Protein AF-A0A958E7A1-F1 (afdb_monomer)

Foldseek 3Di:
DDDDDDDDDPDPVVVVVVVVCCVPPPPDDDPPDDPVVVVVLVVQCVVCVPDPVSVDDDDDDDDPVPDDDWDKDKAFQDQQPDDPVRLVVLLVVFWDKDWDPDFDDDDDFQWDWDDDPNTIMIIHTDPPLFDPPPQRSHNVNSCCPSRCCVGVVNNDQVPDPRMDIDICVVPRVVVD

Structure (mmCIF, N/CA/C/O backbone):
data_AF-A0A958E7A1-F1
#
_entry.id   AF-A0A958E7A1-F1
#
loop_
_atom_site.group_PDB
_atom_site.id
_atom_site.type_symbol
_atom_site.label_atom_id
_atom_site.label_alt_id
_atom_site.label_comp_id
_atom_site.label_asym_id
_atom_site.label_entity_id
_atom_site.label_seq_id
_atom_site.pdbx_PDB_ins_code
_atom_site.Cartn_x
_atom_site.Cartn_y
_atom_site.Cartn_z
_atom_site.occupancy
_atom_site.B_iso_or_equiv
_atom_site.auth_seq_id
_atom_site.auth_comp_id
_atom_site.auth_asym_id
_atom_site.auth_atom_id
_atom_site.pdbx_PDB_model_num
ATOM 1 N N . GLY A 1 1 ? -14.168 -12.258 -20.954 1.00 73.12 1 GLY A N 1
ATOM 2 C CA . GLY A 1 1 ? -12.754 -12.507 -20.609 1.00 73.12 1 GLY A CA 1
ATOM 3 C C . GLY A 1 1 ? -11.918 -11.322 -21.044 1.00 73.12 1 GLY A C 1
ATOM 4 O O . GLY A 1 1 ? -12.446 -10.470 -21.748 1.00 73.12 1 GLY A O 1
ATOM 5 N N . VAL A 1 2 ? -10.653 -11.257 -20.631 1.00 82.06 2 VAL A N 1
ATOM 6 C CA . VAL A 1 2 ? -9.695 -10.253 -21.125 1.00 82.06 2 VAL A CA 1
ATOM 7 C C . VAL A 1 2 ? -9.048 -10.794 -22.401 1.00 82.06 2 VAL A C 1
ATOM 9 O O . VAL A 1 2 ? -8.629 -11.950 -22.422 1.00 82.06 2 VAL A O 1
ATOM 12 N N . GLN A 1 3 ? -8.997 -9.990 -23.465 1.00 89.56 3 GLN A N 1
ATOM 13 C CA . GLN A 1 3 ? -8.289 -10.333 -24.700 1.00 89.56 3 GLN A CA 1
ATOM 14 C C . GLN A 1 3 ? -6.946 -9.607 -24.722 1.00 89.56 3 GLN A C 1
ATOM 16 O O . GLN A 1 3 ? -6.899 -8.382 -24.647 1.00 89.56 3 GLN A O 1
ATOM 21 N N . HIS A 1 4 ? -5.866 -10.369 -24.866 1.00 86.00 4 HIS A N 1
ATOM 22 C CA . HIS A 1 4 ? -4.529 -9.829 -25.074 1.00 86.00 4 HIS A CA 1
ATOM 23 C C . HIS A 1 4 ? -4.175 -9.949 -26.553 1.00 86.00 4 HIS A C 1
ATOM 25 O O . HIS A 1 4 ? -4.334 -11.016 -27.142 1.00 86.00 4 HIS A O 1
ATOM 31 N N . THR A 1 5 ? -3.707 -8.855 -27.146 1.00 91.25 5 THR A N 1
ATOM 32 C CA . THR A 1 5 ? -3.223 -8.826 -28.529 1.00 91.25 5 THR A CA 1
ATOM 33 C C . THR A 1 5 ? -1.797 -8.297 -28.512 1.00 91.25 5 THR A C 1
ATOM 35 O O . THR A 1 5 ? -1.501 -7.355 -27.781 1.00 91.25 5 THR A O 1
ATOM 38 N N . ILE A 1 6 ? -0.913 -8.942 -29.269 1.00 90.69 6 ILE A N 1
ATOM 39 C CA . ILE A 1 6 ? 0.504 -8.592 -29.358 1.00 90.69 6 ILE A CA 1
ATOM 40 C C . ILE A 1 6 ? 0.801 -8.300 -30.822 1.00 90.69 6 ILE A C 1
ATOM 42 O O . ILE A 1 6 ? 0.419 -9.077 -31.698 1.00 90.69 6 ILE A O 1
ATOM 46 N N . TRP A 1 7 ? 1.489 -7.193 -31.074 1.00 91.88 7 TRP A N 1
ATOM 47 C CA . TRP A 1 7 ? 1.974 -6.820 -32.395 1.00 91.88 7 TRP A CA 1
ATOM 48 C C . TRP A 1 7 ? 3.493 -6.835 -32.365 1.00 91.88 7 TRP A C 1
ATOM 50 O O . TRP A 1 7 ? 4.105 -6.234 -31.482 1.00 91.88 7 TRP A O 1
ATOM 60 N N . VAL A 1 8 ? 4.092 -7.550 -33.312 1.00 94.88 8 VAL A N 1
ATOM 61 C CA . VAL A 1 8 ? 5.540 -7.529 -33.503 1.00 94.88 8 VAL A CA 1
ATOM 62 C C . VAL A 1 8 ? 5.907 -6.208 -34.174 1.00 94.88 8 VAL A C 1
ATOM 64 O O . VAL A 1 8 ? 5.241 -5.788 -35.119 1.00 94.88 8 VAL A O 1
ATOM 67 N N . VAL A 1 9 ? 6.948 -5.556 -33.662 1.00 94.62 9 VAL A N 1
ATOM 68 C CA . VAL A 1 9 ? 7.566 -4.381 -34.279 1.00 94.62 9 VAL A CA 1
ATOM 69 C C . VAL A 1 9 ? 8.964 -4.802 -34.716 1.00 94.62 9 VAL A C 1
ATOM 71 O O . VAL A 1 9 ? 9.854 -4.926 -33.881 1.00 94.62 9 VAL A O 1
ATOM 74 N N . ASP A 1 10 ? 9.129 -5.075 -36.007 1.00 96.62 10 ASP A N 1
ATOM 75 C CA . ASP A 1 10 ? 10.354 -5.592 -36.638 1.00 96.62 10 ASP A CA 1
ATOM 76 C C . ASP A 1 10 ? 10.890 -4.672 -37.752 1.00 96.62 10 ASP A C 1
ATOM 78 O O . ASP A 1 10 ? 11.770 -5.054 -38.518 1.00 96.62 10 ASP A O 1
ATOM 82 N N . VAL A 1 11 ? 10.370 -3.444 -37.837 1.00 98.06 11 VAL A N 1
ATOM 83 C CA . VAL A 1 11 ? 10.835 -2.410 -38.770 1.00 98.06 11 VAL A CA 1
ATOM 84 C C . VAL A 1 11 ? 11.844 -1.505 -38.064 1.00 98.06 11 VAL A C 1
ATOM 86 O O . VAL A 1 11 ? 11.458 -0.746 -37.171 1.00 98.06 11 VAL A O 1
ATOM 89 N N . ASP A 1 12 ? 13.105 -1.535 -38.504 1.00 97.88 12 ASP A N 1
ATOM 90 C CA . ASP A 1 12 ? 14.229 -0.804 -37.889 1.00 97.88 12 ASP A CA 1
ATOM 91 C C . ASP A 1 12 ? 13.932 0.688 -37.662 1.00 97.88 12 ASP A C 1
ATOM 93 O O . ASP A 1 12 ? 14.067 1.180 -36.544 1.00 97.88 12 ASP A O 1
ATOM 97 N N . GLU A 1 13 ? 13.405 1.395 -38.670 1.00 98.00 13 GLU A N 1
ATOM 98 C CA . GLU A 1 13 ? 13.038 2.820 -38.555 1.00 98.00 13 GLU A CA 1
ATOM 99 C C . GLU A 1 13 ? 12.022 3.073 -37.423 1.00 98.00 13 GLU A C 1
ATOM 101 O O . GLU A 1 13 ? 12.079 4.079 -36.709 1.00 98.00 13 GLU A O 1
ATOM 106 N N . THR A 1 14 ? 11.083 2.143 -37.223 1.00 97.62 14 THR A N 1
ATOM 107 C CA . THR A 1 14 ? 10.086 2.249 -36.150 1.00 97.62 14 THR A CA 1
ATOM 108 C C . THR A 1 14 ? 10.726 2.005 -34.785 1.00 97.62 14 THR A C 1
ATOM 110 O O . THR A 1 14 ? 10.430 2.733 -33.834 1.00 97.62 14 THR A O 1
ATOM 113 N N . ILE A 1 15 ? 11.622 1.020 -34.685 1.00 96.94 15 ILE A N 1
ATOM 114 C CA . ILE A 1 15 ? 12.353 0.691 -33.454 1.00 96.94 15 ILE A CA 1
ATOM 115 C C . ILE A 1 15 ? 13.248 1.859 -33.027 1.00 96.94 15 ILE A C 1
ATOM 117 O O . ILE A 1 15 ? 13.216 2.262 -31.860 1.00 96.94 15 ILE A O 1
ATOM 121 N N . GLU A 1 16 ? 13.996 2.449 -33.959 1.00 97.62 16 GLU A N 1
ATOM 122 C CA . GLU A 1 16 ? 14.853 3.610 -33.702 1.00 97.62 16 GLU A CA 1
ATOM 123 C C . GLU A 1 16 ? 14.036 4.804 -33.206 1.00 97.62 16 GLU A C 1
ATOM 125 O O . GLU A 1 16 ? 14.381 5.432 -32.202 1.00 97.62 16 GLU A O 1
ATOM 130 N N . LYS A 1 17 ? 12.895 5.080 -33.850 1.00 98.00 17 LYS A N 1
ATOM 131 C CA . LYS A 1 17 ? 12.001 6.170 -33.451 1.00 98.00 17 LYS A CA 1
ATOM 132 C C . LYS A 1 17 ? 11.440 5.977 -32.043 1.00 98.00 17 LYS A C 1
ATOM 134 O O . LYS A 1 17 ? 11.412 6.932 -31.267 1.00 98.00 17 LYS A O 1
ATOM 139 N N . ILE A 1 18 ? 10.985 4.769 -31.701 1.00 95.38 18 ILE A N 1
ATOM 140 C CA . ILE A 1 18 ? 10.484 4.459 -30.353 1.00 95.38 18 ILE A CA 1
ATOM 141 C C . ILE A 1 18 ? 11.612 4.619 -29.330 1.00 95.38 18 ILE A C 1
ATOM 143 O O . ILE A 1 18 ? 11.425 5.300 -28.323 1.00 95.38 18 ILE A O 1
ATOM 147 N N . THR A 1 19 ? 12.790 4.061 -29.615 1.00 94.56 19 THR A N 1
ATOM 148 C CA . THR A 1 19 ? 13.974 4.156 -28.747 1.00 94.56 19 THR A CA 1
ATOM 149 C C . THR A 1 19 ? 14.353 5.612 -28.473 1.00 94.56 19 THR A C 1
ATOM 151 O O . THR A 1 19 ? 14.507 5.993 -27.312 1.00 94.56 19 THR A O 1
ATOM 154 N N . GLY A 1 20 ? 14.420 6.453 -29.512 1.00 97.12 20 GLY A N 1
ATOM 155 C CA . GLY A 1 20 ? 14.704 7.884 -29.373 1.00 97.12 20 GLY A CA 1
ATOM 156 C C . GLY A 1 20 ? 13.651 8.621 -28.544 1.00 97.12 20 GLY A C 1
ATOM 157 O O . GLY A 1 20 ? 13.991 9.396 -27.655 1.00 97.12 20 GLY A O 1
ATOM 158 N N . LEU A 1 21 ? 12.362 8.329 -28.752 1.00 96.44 21 LEU A N 1
ATOM 159 C CA . LEU A 1 21 ? 11.288 8.929 -27.953 1.00 96.44 21 LEU A CA 1
ATOM 160 C C . LEU A 1 21 ? 11.389 8.561 -26.469 1.00 96.44 21 LEU A C 1
ATOM 162 O O . LEU A 1 21 ? 11.199 9.434 -25.625 1.00 96.44 21 LEU A O 1
ATOM 166 N N . PHE A 1 22 ? 11.697 7.305 -26.138 1.00 93.88 22 PHE A N 1
ATOM 167 C CA . PHE A 1 22 ? 11.910 6.904 -24.747 1.00 93.88 22 PHE A CA 1
ATOM 168 C C . PHE A 1 22 ? 13.124 7.609 -24.140 1.00 93.88 22 PHE A C 1
ATOM 170 O O . PHE A 1 22 ? 13.004 8.179 -23.058 1.00 93.88 22 PHE A O 1
ATOM 177 N N . ASN A 1 23 ? 14.247 7.649 -24.858 1.00 94.25 23 ASN A N 1
ATOM 178 C CA . ASN A 1 23 ? 15.455 8.338 -24.409 1.00 94.25 23 ASN A CA 1
ATOM 179 C C . ASN A 1 23 ? 15.220 9.840 -24.152 1.00 94.25 23 ASN A C 1
ATOM 181 O O . ASN A 1 23 ? 15.669 10.379 -23.144 1.00 94.25 23 ASN A O 1
ATOM 185 N N . ASP A 1 24 ? 14.479 10.509 -25.037 1.00 96.50 24 ASP A N 1
ATOM 186 C CA . ASP A 1 24 ? 14.337 11.968 -25.009 1.00 96.50 24 ASP A CA 1
ATOM 187 C C . ASP A 1 24 ? 13.162 12.457 -24.152 1.00 96.50 24 ASP A C 1
ATOM 189 O O . ASP A 1 24 ? 13.158 13.604 -23.693 1.00 96.50 24 ASP A O 1
ATOM 193 N N . LYS A 1 25 ? 12.110 11.641 -24.001 1.00 95.12 25 LYS A N 1
ATOM 194 C CA . LYS A 1 25 ? 10.839 12.049 -23.373 1.00 95.12 25 LYS A CA 1
ATOM 195 C C . LYS A 1 25 ? 10.534 11.333 -22.063 1.00 95.12 25 LYS A C 1
ATOM 197 O O . LYS A 1 25 ? 9.657 11.805 -21.341 1.00 95.12 25 LYS A O 1
ATOM 202 N N . VAL A 1 26 ? 11.219 10.235 -21.742 1.00 92.62 26 VAL A N 1
ATOM 203 C CA . VAL A 1 26 ? 10.952 9.432 -20.540 1.00 92.62 26 VAL A CA 1
ATOM 204 C C . VAL A 1 26 ? 12.180 9.463 -19.624 1.00 92.62 26 VAL A C 1
ATOM 206 O O . VAL A 1 26 ? 13.043 8.596 -19.714 1.00 92.62 26 VAL A O 1
ATOM 209 N N . PRO A 1 27 ? 12.280 10.451 -18.715 1.00 91.38 27 PRO A N 1
ATOM 210 C CA . PRO A 1 27 ? 13.463 10.612 -17.866 1.00 91.38 27 PRO A CA 1
ATOM 211 C C . PRO A 1 27 ? 13.613 9.491 -16.830 1.00 91.38 27 PRO A C 1
ATOM 213 O O . PRO A 1 27 ? 14.708 9.250 -16.328 1.00 91.38 27 PRO A O 1
ATOM 216 N N . CYS A 1 28 ? 12.513 8.830 -16.467 1.00 90.94 28 CYS A N 1
ATOM 217 C CA . CYS A 1 28 ? 12.511 7.741 -15.506 1.00 90.94 28 CYS A CA 1
ATOM 218 C C . CYS A 1 28 ? 11.337 6.785 -15.732 1.00 90.94 28 CYS A C 1
ATOM 220 O O . CYS A 1 28 ? 10.279 7.159 -16.240 1.00 90.94 28 CYS A O 1
ATOM 222 N N . THR A 1 29 ? 11.525 5.541 -15.296 1.00 90.50 29 THR A N 1
ATOM 223 C CA . THR A 1 29 ? 10.489 4.505 -15.247 1.00 90.50 29 THR A CA 1
ATOM 224 C C . THR A 1 29 ? 10.266 4.067 -13.805 1.00 90.50 29 THR A C 1
ATOM 226 O O . THR A 1 29 ? 11.224 3.920 -13.046 1.00 90.50 29 THR A O 1
ATOM 229 N N . TYR A 1 30 ? 9.014 3.814 -13.434 1.00 89.38 30 TYR A N 1
ATOM 230 C CA . TYR A 1 30 ? 8.648 3.285 -12.122 1.00 89.38 30 TYR A CA 1
ATOM 231 C C . TYR A 1 30 ? 8.446 1.767 -12.189 1.00 89.38 30 TYR A C 1
ATOM 233 O O . TYR A 1 30 ? 7.740 1.272 -13.069 1.00 89.38 30 TYR A O 1
ATOM 241 N N . ILE A 1 31 ? 9.041 1.021 -11.254 1.00 90.38 31 ILE A N 1
ATOM 242 C CA . ILE A 1 31 ? 8.843 -0.429 -11.149 1.00 90.38 31 ILE A CA 1
ATOM 243 C C . ILE A 1 31 ? 7.500 -0.677 -10.453 1.00 90.38 31 ILE A C 1
ATOM 245 O O . ILE A 1 31 ? 7.416 -0.683 -9.229 1.00 90.38 31 ILE A O 1
ATOM 249 N N . ALA A 1 32 ? 6.443 -0.882 -11.239 1.00 86.69 32 ALA A N 1
ATOM 250 C CA . ALA A 1 32 ? 5.123 -1.218 -10.702 1.00 86.69 32 ALA A CA 1
ATOM 251 C C . ALA A 1 32 ? 5.074 -2.647 -10.131 1.00 86.69 32 ALA A C 1
ATOM 253 O O . ALA A 1 32 ? 4.471 -2.886 -9.088 1.00 86.69 32 ALA A O 1
ATOM 254 N N . ASP A 1 33 ? 5.745 -3.592 -10.791 1.00 85.50 33 ASP A N 1
ATOM 255 C CA . ASP A 1 33 ? 5.900 -4.976 -10.348 1.00 85.50 33 ASP A CA 1
ATOM 256 C C . ASP A 1 33 ? 7.260 -5.527 -10.809 1.00 85.50 33 ASP A C 1
ATOM 258 O O . ASP A 1 33 ? 7.827 -5.083 -11.805 1.00 85.50 33 ASP A O 1
ATOM 262 N N . GLY A 1 34 ? 7.795 -6.508 -10.080 1.00 88.31 34 GLY A N 1
ATOM 263 C CA . GLY A 1 34 ? 9.031 -7.191 -10.455 1.00 88.31 34 GLY A CA 1
ATOM 264 C C . GLY A 1 34 ? 10.310 -6.627 -9.840 1.00 88.31 34 GLY A C 1
ATOM 265 O O . GLY A 1 34 ? 11.382 -6.904 -10.366 1.00 88.31 34 GLY A O 1
ATOM 266 N N . HIS A 1 35 ? 10.240 -5.936 -8.697 1.00 90.94 35 HIS A N 1
ATOM 267 C CA . HIS A 1 35 ? 11.415 -5.441 -7.957 1.00 90.94 35 HIS A CA 1
ATOM 268 C C . HIS A 1 35 ? 12.512 -6.504 -7.776 1.00 90.94 35 HIS A C 1
ATOM 270 O O . HIS A 1 35 ? 13.679 -6.251 -8.061 1.00 90.94 35 HIS A O 1
ATOM 276 N N . HIS A 1 36 ? 12.141 -7.725 -7.374 1.00 89.88 36 HIS A N 1
ATOM 277 C CA . HIS A 1 36 ? 13.098 -8.829 -7.238 1.00 89.88 36 HIS A CA 1
ATOM 278 C C . HIS A 1 36 ? 13.698 -9.277 -8.581 1.00 89.88 36 HIS A C 1
ATOM 280 O O . HIS A 1 36 ? 14.874 -9.625 -8.625 1.00 89.88 36 HIS A O 1
ATOM 286 N N . AR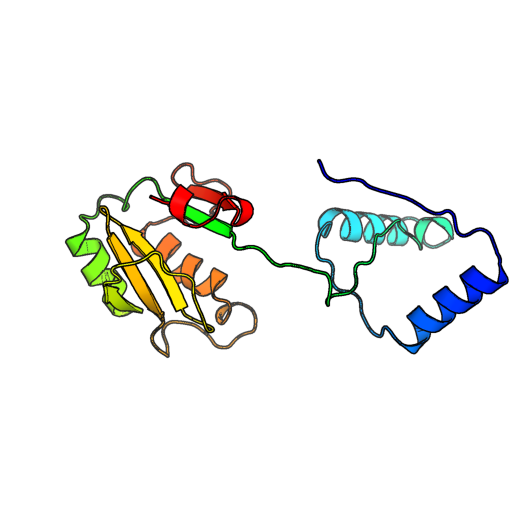G A 1 37 ? 12.918 -9.247 -9.673 1.00 91.75 37 ARG A N 1
ATOM 287 C CA . ARG A 1 37 ? 13.390 -9.594 -11.027 1.00 91.75 37 ARG A CA 1
ATOM 288 C C . ARG A 1 37 ? 14.378 -8.548 -11.543 1.00 91.75 37 ARG A C 1
ATOM 290 O O . ARG A 1 37 ? 15.450 -8.919 -12.003 1.00 91.75 37 ARG A O 1
ATOM 297 N N . ALA A 1 38 ? 14.055 -7.266 -11.387 1.00 92.06 38 ALA A N 1
ATOM 298 C CA . ALA A 1 38 ? 14.944 -6.165 -11.746 1.00 92.06 38 ALA A CA 1
ATOM 299 C C . ALA A 1 38 ? 16.250 -6.201 -10.932 1.00 92.06 38 ALA A C 1
ATOM 301 O O . ALA A 1 38 ? 17.333 -6.102 -11.501 1.00 92.06 38 ALA A O 1
ATOM 302 N N . ALA A 1 39 ? 16.169 -6.435 -9.616 1.00 92.88 39 ALA A N 1
ATOM 303 C CA . ALA A 1 39 ? 17.351 -6.566 -8.762 1.00 92.88 39 ALA A CA 1
ATOM 304 C C . ALA A 1 39 ? 18.227 -7.774 -9.143 1.00 92.88 39 ALA A C 1
ATOM 306 O O . ALA A 1 39 ? 19.453 -7.680 -9.138 1.00 92.88 39 ALA A O 1
ATOM 307 N N . ALA A 1 40 ? 17.614 -8.908 -9.498 1.00 93.50 40 ALA A N 1
ATOM 308 C CA . ALA A 1 40 ? 18.347 -10.077 -9.974 1.00 93.50 40 ALA A CA 1
ATOM 309 C C . ALA A 1 40 ? 19.049 -9.806 -11.314 1.00 93.50 40 ALA A C 1
ATOM 311 O O . ALA A 1 40 ? 20.213 -10.167 -11.460 1.00 93.50 40 ALA A O 1
ATOM 312 N N . ALA A 1 41 ? 18.379 -9.136 -12.257 1.00 93.75 41 ALA A N 1
ATOM 313 C CA . ALA A 1 41 ? 18.974 -8.740 -13.533 1.00 93.75 41 ALA A CA 1
ATOM 314 C C . ALA A 1 41 ? 20.164 -7.786 -13.341 1.00 93.75 41 ALA A C 1
ATOM 316 O O . ALA A 1 41 ? 21.226 -8.018 -13.911 1.00 93.75 41 ALA A O 1
ATOM 317 N N . ALA A 1 42 ? 20.031 -6.785 -12.462 1.00 93.75 42 ALA A N 1
ATOM 318 C CA . ALA A 1 42 ? 21.135 -5.890 -12.111 1.00 93.75 42 ALA A CA 1
ATOM 319 C C . ALA A 1 42 ? 22.348 -6.668 -11.572 1.00 93.75 42 ALA A C 1
ATOM 321 O O . ALA A 1 42 ? 23.471 -6.470 -12.027 1.00 93.75 42 ALA A O 1
ATOM 322 N N . LYS A 1 43 ? 22.114 -7.641 -10.682 1.00 95.50 43 LYS A N 1
ATOM 323 C CA . LYS A 1 43 ? 23.178 -8.508 -10.158 1.00 95.50 43 LYS A CA 1
ATOM 324 C C . LYS A 1 43 ? 23.839 -9.365 -11.245 1.00 95.50 43 LYS A C 1
ATOM 326 O O . LYS A 1 43 ? 25.040 -9.603 -11.186 1.00 95.50 43 LYS A O 1
ATOM 331 N N . VAL A 1 44 ? 23.081 -9.847 -12.231 1.00 95.38 44 VAL A N 1
ATOM 332 C CA . VAL A 1 44 ? 23.642 -10.584 -13.378 1.00 95.38 44 VAL A CA 1
ATOM 333 C C . VAL A 1 44 ? 24.542 -9.673 -14.218 1.00 95.38 44 VAL A C 1
ATOM 335 O O . VAL A 1 44 ? 25.643 -10.095 -14.570 1.00 95.38 44 VAL A O 1
ATOM 338 N N . SER A 1 45 ? 24.128 -8.426 -14.466 1.00 95.88 45 SER A N 1
ATOM 339 C CA . SER A 1 45 ? 24.945 -7.430 -15.173 1.00 95.88 45 SER A CA 1
ATOM 340 C C . SER A 1 45 ? 26.278 -7.160 -14.469 1.00 95.88 45 SER A C 1
ATOM 342 O O . SER A 1 45 ? 27.296 -7.014 -15.137 1.00 95.88 45 SER A O 1
ATOM 344 N N . GLU A 1 46 ? 26.294 -7.128 -13.133 1.00 96.06 46 GLU A N 1
ATOM 345 C CA . GLU A 1 46 ? 27.520 -6.940 -12.342 1.00 96.06 46 GLU A CA 1
ATOM 346 C C . GLU A 1 46 ? 28.474 -8.142 -12.419 1.00 96.06 46 GLU A C 1
ATOM 348 O O . GLU A 1 46 ? 29.692 -7.970 -12.407 1.00 96.06 46 GLU A O 1
ATOM 353 N N . ILE A 1 47 ? 27.939 -9.366 -12.489 1.00 97.06 47 ILE A N 1
ATOM 354 C CA . ILE A 1 47 ? 28.741 -10.599 -12.566 1.00 97.06 47 ILE A CA 1
ATOM 355 C C . ILE A 1 47 ? 29.373 -10.761 -13.958 1.00 97.06 47 ILE A C 1
ATOM 357 O O . ILE A 1 47 ? 30.466 -11.318 -14.072 1.00 97.06 47 ILE A O 1
ATOM 361 N N . PHE A 1 48 ? 28.709 -10.268 -15.008 1.00 96.25 48 PHE A N 1
ATOM 362 C CA . PHE A 1 48 ? 29.143 -10.398 -16.402 1.00 96.25 48 PHE A CA 1
ATOM 363 C C . PHE A 1 48 ? 29.239 -9.031 -17.107 1.00 96.25 48 PHE A C 1
ATOM 365 O O . PHE A 1 48 ? 28.493 -8.786 -18.056 1.00 96.25 48 PHE A O 1
ATOM 372 N N . PRO A 1 49 ? 30.168 -8.146 -16.699 1.00 94.00 49 PRO A N 1
ATOM 373 C CA . PRO A 1 49 ? 30.231 -6.767 -17.200 1.00 94.00 49 PRO A CA 1
ATOM 374 C C . PRO A 1 49 ? 30.545 -6.663 -18.702 1.00 94.00 49 PRO A C 1
ATOM 376 O O . PRO A 1 49 ? 30.119 -5.715 -19.359 1.00 94.00 49 PRO A O 1
ATOM 379 N N . GLU A 1 50 ? 31.249 -7.654 -19.254 1.00 96.06 50 GLU A N 1
ATOM 380 C CA . GLU A 1 50 ? 31.628 -7.708 -20.674 1.00 96.06 50 GLU A CA 1
ATOM 381 C C . GLU A 1 50 ? 30.528 -8.298 -21.579 1.00 96.06 50 GLU A C 1
ATOM 383 O O . GLU A 1 50 ? 30.686 -8.341 -22.796 1.00 96.06 50 GLU A O 1
ATOM 388 N N . SER A 1 51 ? 29.423 -8.794 -21.010 1.00 95.25 51 SER A N 1
ATOM 389 C CA . SER A 1 51 ? 28.322 -9.378 -21.782 1.00 95.25 51 SER A CA 1
ATOM 390 C C . SER A 1 51 ? 27.301 -8.306 -22.157 1.00 95.25 51 SER A C 1
ATOM 392 O O . SER A 1 51 ? 26.644 -7.751 -21.279 1.00 95.25 51 SER A O 1
ATOM 394 N N . GLU A 1 52 ? 27.121 -8.044 -23.456 1.00 93.25 52 GLU A N 1
ATOM 395 C CA . GLU A 1 52 ? 26.070 -7.131 -23.938 1.00 93.25 52 GLU A CA 1
ATOM 396 C C . GLU A 1 52 ? 24.671 -7.613 -23.538 1.00 93.25 52 GLU A C 1
ATOM 398 O O . GLU A 1 52 ? 23.858 -6.820 -23.070 1.00 93.25 52 GLU A O 1
ATOM 403 N N . ASP A 1 53 ? 24.415 -8.922 -23.605 1.00 91.31 53 ASP A N 1
ATOM 404 C CA . ASP A 1 53 ? 23.122 -9.500 -23.224 1.00 91.31 53 ASP A CA 1
ATOM 405 C C . ASP A 1 53 ? 22.804 -9.282 -21.738 1.00 91.31 53 ASP A C 1
ATOM 407 O O . ASP A 1 53 ? 21.641 -9.149 -21.360 1.00 91.31 53 ASP A O 1
ATOM 411 N N . ALA A 1 54 ? 23.830 -9.214 -20.881 1.00 93.88 54 ALA A N 1
ATOM 412 C CA . ALA A 1 54 ? 23.653 -9.005 -19.445 1.00 93.88 54 ALA A CA 1
ATOM 413 C C . ALA A 1 54 ? 23.310 -7.550 -19.080 1.00 93.88 54 ALA A C 1
ATOM 415 O O . ALA A 1 54 ? 22.905 -7.302 -17.946 1.00 93.88 54 ALA A O 1
ATOM 416 N N . LYS A 1 55 ? 23.436 -6.599 -20.018 1.00 91.81 55 LYS A N 1
ATOM 417 C CA . LYS A 1 55 ? 23.093 -5.179 -19.809 1.00 91.81 55 LYS A CA 1
ATOM 418 C C . LYS A 1 55 ? 21.601 -4.894 -19.964 1.00 91.81 55 LYS A C 1
ATOM 420 O O . LYS A 1 55 ? 21.138 -3.820 -19.580 1.00 91.81 55 LYS A O 1
ATOM 425 N N . TYR A 1 56 ? 20.846 -5.842 -20.515 1.00 91.69 56 TYR A N 1
ATOM 426 C CA . TYR A 1 56 ? 19.425 -5.692 -20.792 1.00 91.69 56 TYR A CA 1
ATOM 427 C C . TYR A 1 56 ? 18.613 -6.756 -20.059 1.00 91.69 56 TYR A C 1
ATOM 429 O O . TYR A 1 56 ? 19.064 -7.867 -19.794 1.00 91.69 56 TYR A O 1
ATOM 437 N N . PHE A 1 57 ? 17.365 -6.423 -19.749 1.00 92.44 57 PHE A N 1
ATOM 438 C CA . PHE A 1 57 ? 16.388 -7.397 -19.290 1.00 92.44 57 PHE A CA 1
ATOM 439 C C . PHE A 1 57 ? 15.023 -7.065 -19.875 1.00 92.44 57 PHE A C 1
ATOM 441 O O . PHE A 1 57 ? 14.713 -5.912 -20.179 1.00 92.44 57 PHE A O 1
ATOM 448 N N . LEU A 1 58 ? 14.197 -8.094 -20.039 1.00 91.31 58 LEU A N 1
ATOM 449 C CA . LEU A 1 58 ? 12.862 -7.924 -20.584 1.00 91.31 58 LEU A CA 1
ATOM 450 C C . LEU A 1 58 ? 11.975 -7.157 -19.596 1.00 91.31 58 LEU A C 1
ATOM 452 O O . LEU A 1 58 ? 11.839 -7.547 -18.435 1.00 91.31 58 LEU A O 1
ATOM 456 N N . THR A 1 59 ? 11.326 -6.104 -20.085 1.00 91.44 59 THR A N 1
ATOM 457 C CA . THR A 1 59 ? 10.358 -5.309 -19.327 1.00 91.44 59 THR A CA 1
ATOM 458 C C . THR A 1 59 ? 9.086 -5.084 -20.139 1.00 91.44 59 THR A C 1
ATOM 460 O O . THR A 1 59 ? 9.048 -5.293 -21.351 1.00 91.44 59 THR A O 1
ATOM 463 N N . THR A 1 60 ? 8.022 -4.659 -19.468 1.00 90.69 60 THR A N 1
ATOM 464 C CA . THR A 1 60 ? 6.788 -4.192 -20.101 1.00 90.69 60 THR A CA 1
ATOM 465 C C . THR A 1 60 ? 6.451 -2.835 -19.514 1.00 90.69 60 THR A C 1
ATOM 467 O O . THR A 1 60 ? 6.387 -2.683 -18.295 1.00 90.69 60 THR A O 1
ATOM 470 N N . ILE A 1 61 ? 6.264 -1.845 -20.383 1.00 90.56 61 ILE A N 1
ATOM 471 C CA . ILE A 1 61 ? 6.002 -0.466 -19.980 1.00 90.56 61 ILE A CA 1
ATOM 472 C C . ILE A 1 61 ? 4.533 -0.160 -20.240 1.00 90.56 61 ILE A C 1
ATOM 474 O O . ILE A 1 61 ? 4.031 -0.385 -21.339 1.00 90.56 61 ILE A O 1
ATOM 478 N N . PHE A 1 62 ? 3.867 0.379 -19.224 1.00 88.75 62 PHE A N 1
ATOM 479 C CA . PHE A 1 62 ? 2.490 0.841 -19.309 1.00 88.75 62 PHE A CA 1
ATOM 480 C C . PHE A 1 62 ? 2.462 2.358 -19.116 1.00 88.75 62 PHE A C 1
ATOM 482 O O . PHE A 1 62 ? 3.142 2.863 -18.215 1.00 88.75 62 PHE A O 1
ATOM 489 N N . PRO A 1 63 ? 1.697 3.105 -19.926 1.00 88.81 63 PRO A N 1
ATOM 490 C CA . PRO A 1 63 ? 1.499 4.521 -19.676 1.00 88.81 63 PRO A CA 1
ATOM 491 C C . PRO A 1 63 ? 0.752 4.700 -18.351 1.00 88.81 63 PRO A C 1
ATOM 493 O O . PRO A 1 63 ? -0.270 4.062 -18.107 1.00 88.81 63 PRO A O 1
ATOM 496 N N . ALA A 1 64 ? 1.243 5.600 -17.497 1.00 86.31 64 ALA A N 1
ATOM 497 C CA . ALA A 1 64 ? 0.644 5.840 -16.182 1.00 86.31 64 ALA A CA 1
ATOM 498 C C . ALA A 1 64 ? -0.835 6.263 -16.270 1.00 86.31 64 ALA A C 1
ATOM 500 O O . ALA A 1 64 ? -1.617 5.949 -15.380 1.00 86.31 64 ALA A O 1
ATOM 501 N N . SER A 1 65 ? -1.231 6.925 -17.362 1.00 88.38 65 SER A N 1
ATOM 502 C CA . SER A 1 65 ? -2.618 7.325 -17.632 1.00 88.38 65 SER A CA 1
ATOM 503 C C . SER A 1 65 ? -3.574 6.158 -17.894 1.00 88.38 65 SER A C 1
ATOM 505 O O . SER A 1 65 ? -4.782 6.350 -17.814 1.00 88.38 65 SER A O 1
ATOM 507 N N . GLU A 1 66 ? -3.060 4.969 -18.212 1.00 87.44 66 GLU A N 1
ATOM 508 C CA . GLU A 1 66 ? -3.860 3.751 -18.410 1.00 87.44 66 GLU A CA 1
ATOM 509 C C . GLU A 1 66 ? -3.691 2.757 -17.255 1.00 87.44 66 GLU A C 1
ATOM 511 O O . GLU A 1 66 ? -4.176 1.627 -17.314 1.00 87.44 66 GLU A O 1
ATOM 516 N N . LEU A 1 67 ? -3.011 3.169 -16.183 1.00 85.94 67 LEU A N 1
ATOM 517 C CA . LEU A 1 67 ? -2.816 2.350 -15.001 1.00 85.94 67 LEU A CA 1
ATOM 518 C C . LEU A 1 67 ? -3.895 2.664 -13.963 1.00 85.94 67 LEU A C 1
ATOM 520 O O . LEU A 1 67 ? -4.086 3.808 -13.555 1.00 85.94 67 LEU A O 1
ATOM 524 N N . SER A 1 68 ? -4.584 1.623 -13.497 1.00 83.81 68 SER A N 1
ATOM 525 C CA . SER A 1 68 ? -5.495 1.719 -12.358 1.00 83.81 68 SER A CA 1
ATOM 526 C C . SER A 1 68 ? -4.840 1.094 -11.133 1.00 83.81 68 SER A C 1
ATOM 528 O O . SER A 1 68 ? -4.526 -0.097 -11.130 1.00 83.81 68 SER A O 1
ATOM 530 N N . ILE A 1 69 ? -4.625 1.900 -10.092 1.00 83.44 69 ILE A N 1
ATOM 531 C CA . ILE A 1 69 ? -4.176 1.412 -8.787 1.00 83.44 69 ILE A CA 1
ATOM 532 C C . ILE A 1 69 ? -5.423 1.046 -7.994 1.00 83.44 69 ILE A C 1
ATOM 534 O O . ILE A 1 69 ? -6.238 1.907 -7.663 1.00 83.44 69 ILE A O 1
ATOM 538 N N . LEU A 1 70 ? -5.582 -0.246 -7.729 1.00 86.88 70 LEU A N 1
ATOM 539 C CA . LEU A 1 70 ? -6.688 -0.754 -6.931 1.00 86.88 70 LEU A CA 1
ATOM 540 C C . LEU A 1 70 ? -6.299 -0.840 -5.459 1.00 86.88 70 LEU A C 1
ATOM 542 O O . LEU A 1 70 ? -5.136 -1.038 -5.108 1.00 86.88 70 LEU A O 1
ATOM 546 N N . ASP A 1 71 ? -7.316 -0.731 -4.611 1.00 87.56 71 ASP A N 1
ATOM 547 C CA . ASP A 1 71 ? -7.169 -0.826 -3.166 1.00 87.56 71 ASP A CA 1
ATOM 548 C C . ASP A 1 71 ? -6.657 -2.223 -2.759 1.00 87.56 71 ASP A C 1
ATOM 550 O O . ASP A 1 71 ? -6.896 -3.225 -3.440 1.00 87.56 71 ASP A O 1
ATOM 554 N N . TYR A 1 72 ? -5.974 -2.308 -1.621 1.00 89.19 72 TYR A N 1
ATOM 555 C CA . TYR A 1 72 ? -5.573 -3.581 -1.020 1.00 89.19 72 TYR A CA 1
ATOM 556 C C . TYR A 1 72 ? -5.937 -3.554 0.464 1.00 89.19 72 TYR A C 1
ATOM 558 O O . TYR A 1 72 ? -5.252 -2.941 1.291 1.00 89.19 72 TYR A O 1
ATOM 566 N N . ASN A 1 73 ? -7.084 -4.148 0.781 1.00 94.44 73 ASN A N 1
ATOM 567 C CA . ASN A 1 73 ? -7.719 -4.044 2.089 1.00 94.44 73 ASN A CA 1
ATOM 568 C C . ASN A 1 73 ? -7.142 -5.085 3.046 1.00 94.44 73 ASN A C 1
ATOM 570 O O . ASN A 1 73 ? -6.860 -6.211 2.638 1.00 94.44 73 ASN A O 1
ATOM 574 N N . ARG A 1 74 ? -6.965 -4.702 4.314 1.00 96.00 74 ARG A N 1
ATOM 575 C CA . ARG A 1 74 ? -6.457 -5.584 5.373 1.00 96.00 74 ARG A CA 1
ATOM 576 C C . ARG A 1 74 ? -7.646 -6.090 6.166 1.00 96.00 74 ARG A C 1
ATOM 578 O O . ARG A 1 74 ? -8.417 -5.284 6.677 1.00 96.00 74 ARG A O 1
ATOM 585 N N . VAL A 1 75 ? -7.770 -7.405 6.271 1.00 95.88 75 VAL A N 1
ATOM 586 C CA . VAL A 1 75 ? -8.814 -8.061 7.056 1.00 95.88 75 VAL A CA 1
ATOM 587 C C . VAL A 1 75 ? -8.142 -8.719 8.244 1.00 95.88 75 VAL A C 1
ATOM 589 O O . VAL A 1 75 ? -7.226 -9.518 8.066 1.00 95.88 75 VAL A O 1
ATOM 592 N N . VAL A 1 76 ? -8.565 -8.366 9.455 1.00 97.25 76 VAL A N 1
ATOM 593 C CA . VAL A 1 76 ? -7.985 -8.905 10.688 1.00 97.25 76 VAL A CA 1
ATOM 594 C C . VAL A 1 76 ? -9.034 -9.731 11.425 1.00 97.25 76 VAL A C 1
ATOM 596 O O . VAL A 1 76 ? -10.167 -9.291 11.591 1.00 97.25 76 VAL A O 1
ATOM 599 N N . LYS A 1 77 ? -8.658 -10.942 11.846 1.00 95.44 77 LYS A N 1
ATOM 600 C CA . LYS A 1 77 ? -9.566 -11.944 12.431 1.00 95.44 77 LYS A CA 1
ATOM 601 C C . LYS A 1 77 ? -10.079 -11.590 13.824 1.00 95.44 77 LYS A C 1
ATOM 603 O O . LYS A 1 77 ? -11.145 -12.059 14.209 1.00 95.44 77 LYS A O 1
ATOM 608 N N . ASP A 1 78 ? -9.309 -10.827 14.590 1.00 95.94 78 ASP A N 1
ATOM 609 C CA . ASP A 1 78 ? -9.623 -10.478 15.971 1.00 95.94 78 ASP A CA 1
ATOM 610 C C . ASP A 1 78 ? -9.018 -9.125 16.365 1.00 95.94 78 ASP A C 1
ATOM 612 O O . ASP A 1 78 ? -8.156 -8.577 15.679 1.00 95.94 78 ASP A O 1
ATOM 616 N N . LEU A 1 79 ? -9.473 -8.586 17.498 1.00 97.81 79 LEU A N 1
ATOM 617 C CA . LEU A 1 79 ? -8.993 -7.322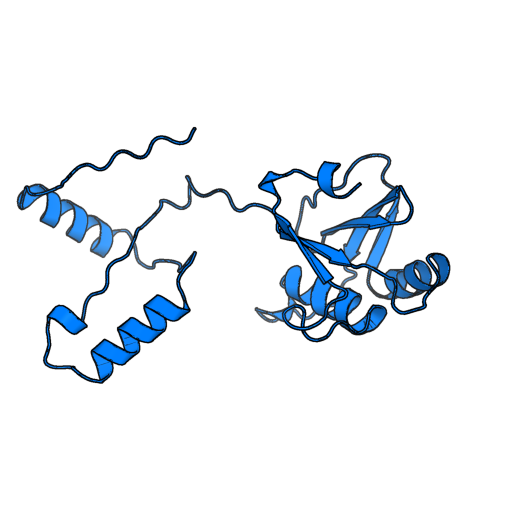 18.059 1.00 97.81 79 LEU A CA 1
ATOM 618 C C . LEU A 1 79 ? -7.887 -7.521 19.110 1.00 97.81 79 LEU A C 1
ATOM 620 O O . LEU A 1 79 ? -7.776 -6.733 20.047 1.00 97.81 79 LEU A O 1
ATOM 624 N N . ASN A 1 80 ? -7.103 -8.599 19.015 1.00 97.06 80 ASN A N 1
ATOM 625 C CA . ASN A 1 80 ? -6.037 -8.939 19.962 1.00 97.06 80 ASN A CA 1
ATOM 626 C C . ASN A 1 80 ? -6.522 -9.003 21.427 1.00 97.06 80 ASN A C 1
ATOM 628 O O . ASN A 1 80 ? -5.918 -8.451 22.347 1.00 97.06 80 ASN A O 1
ATOM 632 N N . GLY A 1 81 ? -7.685 -9.627 21.638 1.00 96.44 81 GLY A N 1
ATOM 633 C CA . GLY A 1 81 ? -8.325 -9.748 22.953 1.00 96.44 81 GLY A CA 1
ATOM 634 C C . GLY A 1 81 ? -8.994 -8.469 23.480 1.00 96.44 81 GLY A C 1
ATOM 635 O O . GLY A 1 81 ? -9.506 -8.469 24.602 1.00 96.44 81 GLY A O 1
ATOM 636 N N . LEU A 1 82 ? -9.014 -7.378 22.706 1.00 97.12 82 LEU A N 1
A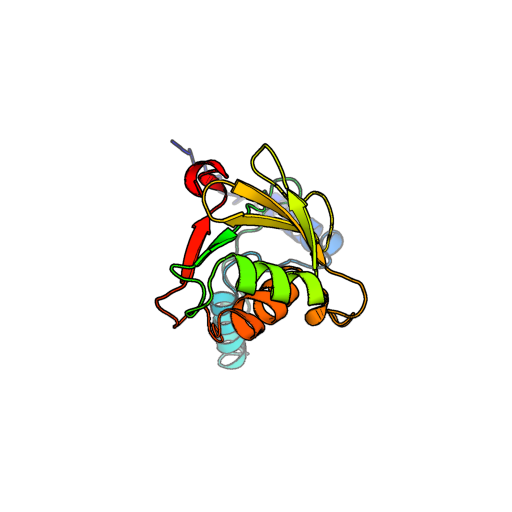TOM 637 C CA . LEU A 1 82 ? -9.777 -6.176 23.038 1.00 97.12 82 LEU A CA 1
ATOM 638 C C . LEU A 1 82 ? -11.267 -6.375 22.732 1.00 97.12 82 LEU A C 1
ATOM 640 O O . LEU A 1 82 ? -11.635 -7.062 21.782 1.00 97.12 82 LEU A O 1
ATOM 644 N N . SER A 1 83 ? -12.127 -5.724 23.518 1.00 97.44 83 SER A N 1
ATOM 645 C CA . SER A 1 83 ? -13.507 -5.483 23.091 1.00 97.44 83 SER A CA 1
ATOM 646 C C . SER A 1 83 ? -13.540 -4.320 22.104 1.00 97.44 83 SER A C 1
ATOM 648 O O . SER A 1 83 ? -12.645 -3.466 22.121 1.00 97.44 83 SER A O 1
ATOM 650 N N . SER A 1 84 ? -14.588 -4.241 21.292 1.00 96.12 84 SER A N 1
ATOM 651 C CA . SER A 1 84 ? -14.763 -3.168 20.314 1.00 96.12 84 SER A CA 1
ATOM 652 C C . SER A 1 84 ? -14.746 -1.786 20.965 1.00 96.12 84 SER A C 1
ATOM 654 O O . SER A 1 84 ? -14.098 -0.877 20.456 1.00 96.12 84 SER A O 1
ATOM 656 N N . GLU A 1 85 ? -15.343 -1.621 22.148 1.00 96.38 85 GLU A N 1
ATOM 657 C CA . GLU A 1 85 ? -15.326 -0.350 22.885 1.00 96.38 85 GLU A CA 1
ATOM 658 C C . GLU A 1 85 ? -13.907 0.049 23.297 1.00 96.38 85 GLU A C 1
ATOM 660 O O . GLU A 1 85 ? -13.513 1.208 23.151 1.00 96.38 85 GLU A O 1
ATOM 665 N N . LYS A 1 86 ? -13.110 -0.913 23.784 1.00 97.31 86 LYS A N 1
ATOM 666 C CA . LYS A 1 86 ? -11.705 -0.665 24.139 1.00 97.31 86 LYS A CA 1
ATOM 667 C C . LYS A 1 86 ? -10.864 -0.364 22.906 1.00 97.31 86 LYS A C 1
ATOM 669 O O . LYS A 1 86 ? -9.990 0.497 22.978 1.00 97.31 86 LYS A O 1
ATOM 674 N N . PHE A 1 87 ? -11.122 -1.052 21.797 1.00 98.06 87 PHE A N 1
ATOM 675 C CA . PHE A 1 87 ? -10.447 -0.797 20.532 1.00 98.06 87 PHE A CA 1
ATOM 676 C C . PHE A 1 87 ? -10.739 0.623 20.035 1.00 98.06 87 PHE A C 1
ATOM 678 O O . PHE A 1 87 ? -9.800 1.383 19.814 1.00 98.06 87 PHE A O 1
ATOM 685 N N . PHE A 1 88 ? -12.012 1.034 19.985 1.00 97.19 88 PHE A N 1
ATOM 686 C CA . PHE A 1 88 ? -12.399 2.403 19.628 1.00 97.19 88 PHE A CA 1
ATOM 687 C C . PHE A 1 88 ? -11.773 3.447 20.547 1.00 97.19 88 PHE A C 1
ATOM 689 O O . PHE A 1 88 ? -11.263 4.453 20.059 1.00 97.19 88 PHE A O 1
ATOM 696 N N . SER A 1 89 ? -11.773 3.206 21.861 1.00 97.06 89 SER A N 1
ATOM 697 C CA . SER A 1 89 ? -11.171 4.133 22.820 1.00 97.06 89 SER A CA 1
ATOM 698 C C . SER A 1 89 ? -9.688 4.371 22.541 1.00 97.06 89 SER A C 1
ATOM 700 O O . SER A 1 89 ? -9.253 5.510 22.630 1.00 97.06 89 SER A O 1
ATOM 702 N N . ARG A 1 90 ? -8.919 3.329 22.196 1.00 97.62 90 ARG A N 1
ATOM 703 C CA . ARG A 1 90 ? -7.493 3.479 21.854 1.00 97.62 90 ARG A CA 1
ATOM 704 C C . ARG A 1 90 ? -7.286 4.075 20.468 1.00 97.62 90 ARG A C 1
ATOM 706 O O . ARG A 1 90 ? -6.361 4.845 20.256 1.00 97.62 90 ARG A O 1
ATOM 713 N N . LEU A 1 91 ? -8.153 3.733 19.521 1.00 97.44 91 LEU A N 1
ATOM 714 C CA . LEU A 1 91 ? -8.088 4.247 18.159 1.00 97.44 91 LEU A CA 1
ATOM 715 C C . LEU A 1 91 ? -8.286 5.775 18.124 1.00 97.44 91 LEU A C 1
ATOM 717 O O . LEU A 1 91 ? -7.671 6.459 17.310 1.00 97.44 91 LEU A O 1
ATOM 721 N N . GLN A 1 92 ? -9.089 6.326 19.041 1.00 97.25 92 GLN A N 1
ATOM 722 C CA . GLN A 1 92 ? -9.306 7.771 19.163 1.00 97.25 92 GLN A CA 1
ATOM 723 C C . GLN A 1 92 ? -8.048 8.568 19.537 1.00 97.25 92 GLN A C 1
ATOM 725 O O . GLN A 1 92 ? -8.009 9.767 19.238 1.00 97.25 92 GLN A O 1
ATOM 730 N N . ASP A 1 93 ? -7.035 7.928 20.134 1.00 96.50 93 ASP A N 1
ATOM 731 C CA . ASP A 1 93 ? -5.760 8.575 20.466 1.00 96.50 93 ASP A CA 1
ATOM 732 C C . ASP A 1 93 ? -5.042 9.050 19.198 1.00 96.50 93 ASP A C 1
ATOM 734 O O . ASP A 1 93 ? -4.486 10.149 19.174 1.00 96.50 93 ASP A O 1
ATOM 738 N N . ASP A 1 94 ? -5.109 8.254 18.123 1.00 97.81 94 ASP A N 1
ATOM 739 C CA . ASP A 1 94 ? -4.403 8.540 16.873 1.00 97.81 94 ASP A CA 1
ATOM 740 C C . ASP A 1 94 ? -5.326 9.025 15.742 1.00 97.81 94 ASP A C 1
ATOM 742 O O . ASP A 1 94 ? -4.862 9.666 14.799 1.00 97.81 94 ASP A O 1
ATOM 746 N N . PHE A 1 95 ? -6.636 8.770 15.832 1.00 98.38 95 PHE A N 1
ATOM 747 C CA . PHE A 1 95 ? -7.594 9.049 14.760 1.00 98.38 95 PHE A CA 1
ATOM 748 C C . PHE A 1 95 ? -8.807 9.857 15.236 1.00 98.38 95 PHE A C 1
ATOM 750 O O . PHE A 1 95 ? -9.289 9.737 16.366 1.00 98.38 95 PHE A O 1
ATOM 757 N N . PHE A 1 96 ? -9.350 10.675 14.339 1.00 98.06 96 PHE A N 1
ATOM 758 C CA . PHE A 1 96 ? -10.743 11.109 14.406 1.00 98.06 96 PHE A CA 1
ATOM 759 C C . PHE A 1 96 ? -11.620 10.023 13.785 1.00 98.06 96 PHE A C 1
ATOM 761 O O . PHE A 1 96 ? -11.289 9.523 12.714 1.00 98.06 96 PHE A O 1
ATOM 768 N N . ILE A 1 97 ? -12.724 9.664 14.443 1.00 97.88 97 ILE A N 1
ATOM 769 C CA . ILE A 1 97 ? -13.589 8.553 14.026 1.00 97.88 97 ILE A CA 1
ATOM 770 C C . ILE A 1 97 ? -15.014 9.066 13.857 1.00 97.88 97 ILE A C 1
ATOM 772 O O . ILE A 1 97 ? -15.579 9.636 14.790 1.00 97.88 97 ILE A O 1
ATOM 776 N N . THR A 1 98 ? -15.606 8.828 12.689 1.00 96.88 98 THR A N 1
ATOM 777 C CA . THR A 1 98 ? -17.006 9.166 12.398 1.00 96.88 98 THR A CA 1
ATOM 778 C C . THR A 1 98 ? -17.735 7.937 11.873 1.00 96.88 98 THR A C 1
ATOM 780 O O . THR A 1 98 ? -17.206 7.213 11.035 1.00 96.88 98 THR A O 1
ATOM 783 N N . LEU A 1 99 ? -18.951 7.683 12.356 1.00 97.00 99 LEU A N 1
ATOM 784 C CA . LEU A 1 99 ? -19.786 6.600 11.836 1.00 97.00 99 LEU A CA 1
ATOM 785 C C . LEU A 1 99 ? -20.249 6.926 10.409 1.00 97.00 99 LEU A C 1
ATOM 787 O O . LEU A 1 99 ? -20.666 8.050 10.130 1.00 97.00 99 LEU A O 1
ATOM 791 N N . SER A 1 100 ? -20.229 5.930 9.530 1.00 95.75 100 SER A N 1
ATOM 792 C CA . SER A 1 100 ? -20.759 6.017 8.174 1.00 95.75 100 SER A CA 1
ATOM 793 C C . SER A 1 100 ? -21.896 5.018 7.979 1.00 95.75 100 SER A C 1
ATOM 795 O O . SER A 1 100 ? -21.794 3.848 8.338 1.00 95.75 100 SER A O 1
ATOM 797 N N . ASN A 1 101 ? -22.972 5.471 7.338 1.00 92.31 101 ASN A N 1
ATOM 798 C CA . ASN A 1 101 ? -24.100 4.616 6.951 1.00 92.31 101 ASN A CA 1
ATOM 799 C C . ASN A 1 101 ? -23.863 3.889 5.613 1.00 92.31 101 ASN A C 1
ATOM 801 O O . ASN A 1 101 ? -24.779 3.265 5.082 1.00 92.31 101 ASN A O 1
ATOM 805 N N . LYS A 1 102 ? -22.677 4.042 5.016 1.00 93.00 102 LYS A N 1
ATOM 806 C CA . LYS A 1 102 ? -22.291 3.465 3.722 1.00 93.00 102 LYS A CA 1
ATOM 807 C C . LYS A 1 102 ? -20.840 2.977 3.767 1.00 93.00 102 LYS A C 1
ATOM 809 O O . LYS A 1 102 ? -20.065 3.544 4.546 1.00 93.00 102 LYS A O 1
ATOM 814 N N . PRO A 1 103 ? -20.454 2.028 2.895 1.00 94.06 103 PRO A N 1
ATOM 815 C CA . PRO A 1 103 ? -19.059 1.662 2.706 1.00 94.06 103 PRO A CA 1
ATOM 816 C C . PRO A 1 103 ? -18.167 2.881 2.496 1.00 94.06 103 PRO A C 1
ATOM 818 O O . PRO A 1 103 ? -18.500 3.781 1.719 1.00 94.06 103 PRO A O 1
ATOM 821 N N . VAL A 1 104 ? -17.050 2.922 3.220 1.00 93.31 104 VAL A N 1
ATOM 822 C CA . VAL A 1 104 ? -16.136 4.065 3.207 1.00 93.31 104 VAL A CA 1
ATOM 823 C C . VAL A 1 104 ? -14.971 3.777 2.277 1.00 93.31 104 VAL A C 1
ATOM 825 O O . VAL A 1 104 ? -14.194 2.855 2.513 1.00 93.31 104 VAL A O 1
ATOM 828 N N . LYS A 1 105 ? -14.821 4.624 1.259 1.00 92.06 105 LYS A N 1
ATOM 829 C CA . LYS A 1 105 ? -13.598 4.729 0.467 1.00 92.06 105 LYS A CA 1
ATOM 830 C C . LYS A 1 105 ? -12.881 6.038 0.832 1.00 92.06 105 LYS A C 1
ATOM 832 O O . LYS A 1 105 ? -13.544 7.076 0.792 1.00 92.06 105 LYS A O 1
ATOM 837 N N . PRO A 1 106 ? -11.582 6.012 1.179 1.00 92.50 106 PRO A N 1
ATOM 838 C CA . PRO A 1 106 ? -10.802 7.226 1.428 1.00 92.50 106 PRO A CA 1
ATOM 839 C C . PRO A 1 106 ? -10.826 8.178 0.230 1.00 92.50 106 PRO A C 1
ATOM 841 O O . PRO A 1 106 ? -10.767 7.720 -0.915 1.00 92.50 106 PRO A O 1
ATOM 844 N N . ALA A 1 107 ? -10.908 9.487 0.482 1.00 91.25 107 ALA A N 1
ATOM 845 C CA . ALA A 1 107 ? -10.961 10.504 -0.571 1.00 91.25 107 ALA A CA 1
ATOM 846 C C . ALA A 1 107 ? -9.685 11.357 -0.643 1.00 91.25 107 ALA A C 1
ATOM 848 O O . ALA A 1 107 ? -9.382 11.923 -1.694 1.00 91.25 107 ALA A O 1
ATOM 849 N N . GLN A 1 108 ? -8.936 11.440 0.454 1.00 93.56 108 GLN A N 1
ATOM 850 C CA . GLN A 1 108 ? -7.677 12.175 0.554 1.00 93.56 108 GLN A CA 1
ATOM 851 C C . GLN A 1 108 ? -6.662 11.410 1.412 1.00 93.56 108 GLN A C 1
ATOM 853 O O . GLN A 1 108 ? -6.984 10.392 2.026 1.00 93.56 108 GLN A O 1
ATOM 858 N N . LEU A 1 109 ? -5.422 11.906 1.423 1.00 94.25 109 LEU A N 1
ATOM 859 C CA . LEU A 1 109 ? -4.352 11.357 2.253 1.00 94.25 109 LEU A CA 1
ATOM 860 C C . LEU A 1 109 ? -4.771 11.317 3.723 1.00 94.25 109 LEU A C 1
ATOM 862 O O . LEU A 1 109 ? -5.461 12.216 4.209 1.00 94.25 109 LEU A O 1
ATOM 866 N N . HIS A 1 110 ? -4.291 10.293 4.425 1.00 96.69 110 HIS A N 1
ATOM 867 C CA . HIS A 1 110 ? -4.478 10.087 5.861 1.00 96.69 110 HIS A CA 1
ATOM 868 C C . HIS A 1 110 ? -5.909 9.741 6.277 1.00 96.69 110 HIS A C 1
ATOM 870 O O . HIS A 1 110 ? -6.236 9.795 7.467 1.00 96.69 110 HIS A O 1
ATOM 876 N N . GLU A 1 111 ? -6.746 9.344 5.320 1.00 96.69 111 GLU A N 1
ATOM 877 C CA . GLU A 1 111 ? -8.088 8.826 5.561 1.00 96.69 111 GLU A CA 1
ATOM 878 C C . GLU A 1 111 ? -8.174 7.319 5.346 1.00 96.69 111 GLU A C 1
ATOM 880 O O . GLU A 1 111 ? -7.533 6.746 4.466 1.00 96.69 111 GLU A O 1
ATOM 885 N N . PHE A 1 112 ? -9.026 6.671 6.136 1.00 97.38 112 PHE A N 1
ATOM 886 C CA . PHE A 1 112 ? -9.242 5.232 6.079 1.00 97.38 112 PHE A CA 1
ATOM 887 C C . PHE A 1 112 ? -10.727 4.913 6.219 1.00 97.38 112 PHE A C 1
ATOM 889 O O . PHE A 1 112 ? -11.455 5.545 6.989 1.00 97.38 112 PHE A O 1
ATOM 896 N N . GLY A 1 113 ? -1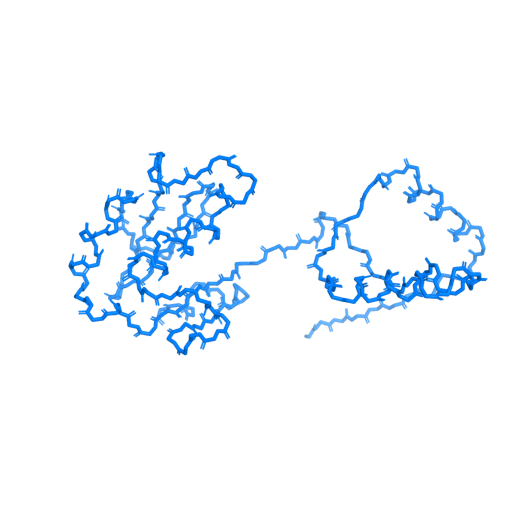1.164 3.888 5.493 1.00 96.69 113 GLY A N 1
ATOM 897 C CA . GLY A 1 113 ? -12.406 3.187 5.785 1.00 96.69 113 GLY A CA 1
ATOM 898 C C . GLY A 1 113 ? -12.128 2.018 6.717 1.00 96.69 113 GLY A C 1
ATOM 899 O O . GLY A 1 113 ? -11.181 1.266 6.497 1.00 96.69 113 GLY A O 1
ATOM 900 N N . MET A 1 114 ? -12.952 1.857 7.746 1.00 97.25 114 MET A N 1
ATOM 901 C CA . MET A 1 114 ? -12.899 0.701 8.635 1.00 97.25 114 MET A CA 1
ATOM 902 C C . MET A 1 114 ? -14.288 0.100 8.771 1.00 97.25 114 MET A C 1
ATOM 904 O O . MET A 1 114 ? -15.253 0.821 9.019 1.00 97.25 114 MET A O 1
ATOM 908 N N . TYR A 1 115 ? -14.370 -1.218 8.649 1.00 97.00 115 TYR A N 1
ATOM 909 C CA . TYR A 1 115 ? -15.567 -1.979 8.960 1.00 97.00 115 TYR A CA 1
ATOM 910 C C . TYR A 1 115 ? -15.338 -2.762 10.250 1.00 97.00 115 TYR A C 1
ATOM 912 O O . TYR A 1 115 ? -14.329 -3.453 10.385 1.00 97.00 115 TYR A O 1
ATOM 920 N N . LEU A 1 116 ? -16.241 -2.611 11.215 1.00 96.62 116 LEU A N 1
ATOM 921 C CA . LEU A 1 116 ? -16.195 -3.331 12.484 1.00 96.62 116 LEU A CA 1
ATOM 922 C C . LEU A 1 116 ? -17.617 -3.499 13.025 1.00 96.62 116 LEU A C 1
ATOM 924 O O . LEU A 1 116 ? -18.405 -2.555 12.992 1.00 96.62 116 LEU A O 1
ATOM 928 N N . ASP A 1 117 ? -17.943 -4.693 13.522 1.00 93.94 117 ASP A N 1
ATOM 929 C CA . ASP A 1 117 ? -19.242 -5.025 14.127 1.00 93.94 117 ASP A CA 1
ATOM 930 C C . ASP A 1 117 ? -20.459 -4.601 13.289 1.00 93.94 117 ASP A C 1
ATOM 932 O O . ASP A 1 117 ? -21.416 -3.997 13.787 1.00 93.94 117 ASP A O 1
ATOM 936 N N . GLY A 1 118 ? -20.424 -4.892 11.988 1.00 94.00 118 GLY A N 1
ATOM 937 C CA . GLY A 1 118 ? -21.547 -4.602 11.100 1.00 94.00 118 GLY A CA 1
ATOM 938 C C . GLY A 1 118 ? -21.646 -3.143 10.649 1.00 94.00 118 GLY A C 1
ATOM 939 O O . GLY A 1 118 ? -22.653 -2.758 10.053 1.00 94.00 118 GLY A O 1
ATOM 940 N N . LYS A 1 119 ? -20.665 -2.296 10.984 1.00 96.25 119 LYS A N 1
ATOM 941 C CA . LYS A 1 119 ? -20.735 -0.845 10.780 1.00 96.25 119 LYS A CA 1
ATOM 942 C C . LYS A 1 119 ? -19.490 -0.305 10.103 1.00 96.25 119 LYS A C 1
ATOM 944 O O . LYS A 1 119 ? -18.369 -0.723 10.384 1.00 96.25 119 LYS A O 1
ATOM 949 N N . TRP A 1 120 ? -19.708 0.693 9.256 1.00 97.69 120 TRP A N 1
ATOM 950 C CA . TRP A 1 120 ? -18.649 1.433 8.591 1.00 97.69 120 TRP A CA 1
ATOM 951 C C . TRP A 1 120 ? -18.259 2.678 9.374 1.00 97.69 120 TRP A C 1
ATOM 953 O O . TRP A 1 120 ? -19.101 3.393 9.917 1.00 97.69 120 TRP A O 1
ATOM 963 N N . TYR A 1 121 ? -16.967 2.968 9.374 1.00 97.81 121 TYR A N 1
ATOM 964 C CA . TYR A 1 121 ? -16.371 4.107 10.044 1.00 97.81 121 TYR A CA 1
ATOM 965 C C . TYR A 1 121 ? -15.395 4.806 9.110 1.00 97.81 121 TYR A C 1
ATOM 967 O O . TYR A 1 121 ? -14.656 4.177 8.352 1.00 97.81 121 TYR A O 1
ATOM 975 N N . PHE A 1 122 ? -15.405 6.126 9.201 1.00 97.50 122 PHE A N 1
ATOM 976 C CA . PHE A 1 122 ? -14.430 7.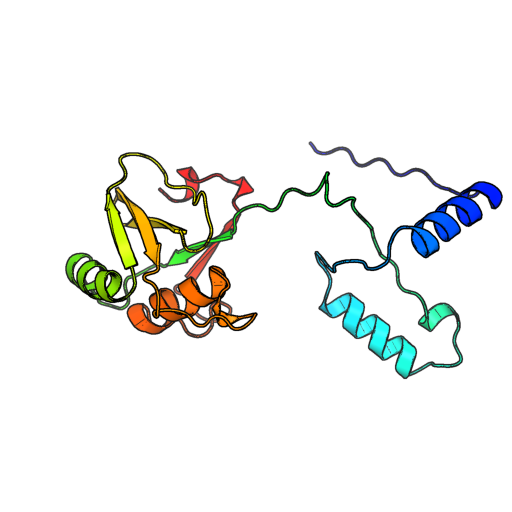008 8.599 1.00 97.50 122 PHE A CA 1
ATOM 977 C C . PHE A 1 122 ? -13.378 7.361 9.638 1.00 97.50 122 PHE A C 1
ATOM 979 O O . PHE A 1 122 ? -13.724 7.820 10.731 1.00 97.50 122 PHE A O 1
ATOM 986 N N . LEU A 1 123 ? -12.114 7.127 9.309 1.00 98.12 123 LEU A N 1
ATOM 987 C CA . LEU A 1 123 ? -10.981 7.433 10.167 1.00 98.12 123 LEU 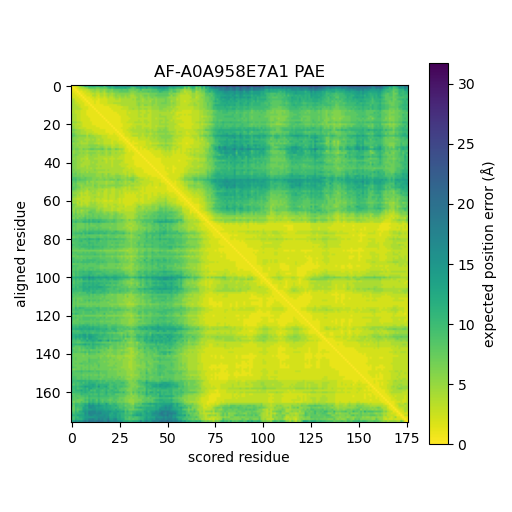A CA 1
ATOM 988 C C . LEU A 1 123 ? -10.128 8.489 9.476 1.00 98.12 123 LEU A C 1
ATOM 990 O O . LEU A 1 123 ? -9.808 8.347 8.301 1.00 98.12 123 LEU A O 1
ATOM 994 N N . THR A 1 124 ? -9.705 9.502 10.221 1.00 98.12 124 THR A N 1
ATOM 995 C CA . THR A 1 124 ? -8.719 10.484 9.755 1.00 98.12 124 THR A CA 1
ATOM 996 C C . THR A 1 124 ? -7.589 10.560 10.765 1.00 98.12 124 THR A C 1
ATOM 998 O O . THR A 1 124 ? -7.841 10.835 11.942 1.00 98.12 124 THR A O 1
ATOM 1001 N N . SER A 1 125 ? -6.351 10.321 10.335 1.00 97.88 125 SER A N 1
ATOM 1002 C CA . SER A 1 125 ? -5.189 10.395 11.226 1.00 97.88 125 SER A CA 1
ATOM 1003 C C . SER A 1 125 ? -5.029 11.802 11.784 1.00 97.88 125 SER A C 1
ATOM 1005 O O . SER A 1 125 ? -5.111 12.801 11.064 1.00 97.88 125 SER A O 1
ATOM 1007 N N . ARG A 1 126 ? -4.762 11.907 13.084 1.00 97.56 126 ARG A N 1
ATOM 1008 C CA . ARG A 1 126 ? -4.475 13.193 13.722 1.00 97.56 126 ARG A CA 1
ATOM 1009 C C . ARG A 1 126 ? -3.060 13.635 13.365 1.00 97.56 126 ARG A C 1
ATOM 1011 O O . ARG A 1 126 ? -2.135 12.825 13.307 1.00 97.56 126 ARG A O 1
ATOM 1018 N N . LYS A 1 127 ? -2.859 14.941 13.192 1.00 94.19 127 LYS A N 1
ATOM 1019 C CA . LYS A 1 127 ? -1.511 15.505 13.024 1.00 94.19 127 LYS A CA 1
ATOM 1020 C C . LYS A 1 127 ? -0.621 15.128 14.215 1.00 94.19 127 LYS A C 1
ATOM 1022 O O . LYS A 1 127 ? -1.077 15.161 15.354 1.00 94.19 127 LYS A O 1
ATOM 1027 N N . GLY A 1 128 ? 0.637 14.782 13.941 1.00 94.69 128 GLY A N 1
ATOM 1028 C CA . GLY A 1 128 ? 1.612 14.358 14.955 1.00 94.69 128 GLY A CA 1
ATOM 1029 C C . GLY A 1 128 ? 1.566 12.870 15.322 1.00 94.69 128 GLY A C 1
ATOM 1030 O O . GLY A 1 128 ? 2.405 12.417 16.093 1.00 94.69 128 GLY A O 1
ATOM 1031 N N . THR A 1 129 ? 0.634 12.095 14.756 1.00 95.75 129 THR A N 1
ATOM 1032 C CA . THR A 1 129 ? 0.557 10.630 14.956 1.00 95.75 129 THR A CA 1
ATOM 1033 C C . THR A 1 129 ? 1.333 9.840 13.903 1.00 95.75 129 THR A C 1
ATOM 1035 O O . THR A 1 129 ? 1.426 8.616 13.963 1.00 95.75 129 THR A O 1
ATOM 1038 N N . PHE A 1 130 ? 1.920 10.546 12.944 1.00 96.25 130 PHE A N 1
ATOM 1039 C CA . PHE A 1 130 ? 2.769 10.023 11.889 1.00 96.25 130 PHE A CA 1
ATOM 1040 C C . PHE A 1 130 ? 3.912 11.003 11.626 1.00 96.25 130 PHE A C 1
ATOM 1042 O O . PHE A 1 130 ? 3.853 12.166 12.034 1.00 96.25 130 PHE A O 1
ATOM 1049 N N . THR A 1 131 ? 4.973 10.515 10.995 1.00 94.94 131 THR A N 1
ATOM 1050 C CA . THR A 1 131 ? 6.152 11.312 10.652 1.00 94.94 131 THR A CA 1
ATOM 1051 C C . THR A 1 131 ? 6.057 11.809 9.212 1.00 94.94 131 THR A C 1
ATOM 1053 O O . THR A 1 131 ? 5.364 11.220 8.390 1.00 94.94 131 THR A O 1
ATOM 1056 N N . GLU A 1 132 ? 6.736 12.913 8.905 1.00 93.06 132 GLU A N 1
ATOM 1057 C CA . GLU A 1 132 ? 6.721 13.531 7.566 1.00 93.06 132 GLU A CA 1
ATOM 1058 C C . GLU A 1 132 ? 7.875 13.050 6.669 1.00 93.06 132 GLU A C 1
ATOM 1060 O O . GLU A 1 132 ? 8.088 13.577 5.578 1.00 93.06 132 GLU A O 1
ATOM 1065 N N . ASP A 1 133 ? 8.636 12.045 7.113 1.00 95.31 133 ASP A N 1
ATOM 1066 C CA . ASP A 1 133 ? 9.629 11.398 6.261 1.00 95.31 133 ASP A CA 1
ATOM 1067 C C . ASP A 1 133 ? 8.944 10.596 5.132 1.00 95.31 133 ASP A C 1
ATOM 1069 O O . ASP A 1 133 ? 7.780 10.200 5.274 1.00 95.31 133 ASP A O 1
ATOM 1073 N N . PRO A 1 134 ? 9.652 10.312 4.019 1.00 92.88 134 PRO A N 1
ATOM 1074 C CA . PRO A 1 134 ? 9.056 9.693 2.834 1.00 92.88 134 PRO A CA 1
ATOM 1075 C C . PRO A 1 134 ? 8.337 8.359 3.072 1.00 92.88 134 PRO A C 1
ATOM 1077 O O . PRO A 1 134 ? 7.499 7.979 2.258 1.00 92.88 134 PRO A O 1
ATOM 1080 N N . ILE A 1 135 ? 8.666 7.636 4.148 1.00 93.81 135 ILE A N 1
ATOM 1081 C CA . ILE A 1 135 ? 8.045 6.352 4.481 1.00 93.81 135 ILE A CA 1
ATOM 1082 C C . ILE A 1 135 ? 6.946 6.554 5.521 1.00 93.81 135 ILE A C 1
ATOM 1084 O O . ILE A 1 135 ? 5.850 6.016 5.365 1.00 93.81 135 ILE A O 1
ATOM 1088 N N . GLY A 1 136 ? 7.218 7.316 6.579 1.00 94.06 136 GLY A N 1
ATOM 1089 C CA . GLY A 1 136 ? 6.292 7.501 7.692 1.00 94.06 136 GLY A CA 1
ATOM 1090 C C . GLY A 1 136 ? 4.999 8.236 7.345 1.00 94.06 136 GLY A C 1
ATOM 1091 O O . GLY A 1 136 ? 3.983 7.996 7.997 1.00 94.06 136 GLY A O 1
ATOM 1092 N N . VAL A 1 137 ? 5.013 9.063 6.295 1.00 96.25 137 VAL A N 1
ATOM 1093 C CA . VAL A 1 137 ? 3.840 9.826 5.834 1.00 96.25 137 VAL A CA 1
ATOM 1094 C C . VAL A 1 137 ? 2.844 8.984 5.029 1.00 96.25 137 VAL A C 1
ATOM 1096 O O . VAL A 1 137 ? 1.714 9.415 4.801 1.00 96.25 137 VAL A O 1
ATOM 1099 N N . LEU A 1 138 ? 3.255 7.795 4.573 1.00 96.00 138 LEU A N 1
ATOM 1100 C CA . LEU A 1 138 ? 2.432 6.926 3.736 1.00 96.00 138 LEU A CA 1
ATOM 1101 C C . LEU A 1 138 ? 1.301 6.300 4.554 1.00 96.00 138 LEU A C 1
ATOM 1103 O O . LEU A 1 138 ? 1.547 5.708 5.604 1.00 96.00 138 LEU A O 1
ATOM 1107 N N . ASP A 1 139 ? 0.082 6.303 4.015 1.00 95.75 139 ASP A N 1
ATOM 1108 C CA . ASP A 1 139 ? -1.100 5.740 4.684 1.00 95.75 139 ASP A CA 1
ATOM 1109 C C . ASP A 1 139 ? -0.915 4.276 5.100 1.00 95.75 139 ASP A C 1
ATOM 1111 O O . ASP A 1 139 ? -1.368 3.859 6.165 1.00 95.75 139 ASP A O 1
ATOM 1115 N N . VAL A 1 140 ? -0.171 3.495 4.309 1.00 94.81 140 VAL A N 1
ATOM 1116 C CA . VAL A 1 140 ? 0.185 2.113 4.661 1.00 94.81 140 VAL A CA 1
ATOM 1117 C C . VAL A 1 140 ? 1.060 2.029 5.914 1.00 94.81 140 VAL A C 1
ATOM 1119 O O . VAL A 1 140 ? 0.858 1.133 6.734 1.00 94.81 140 VAL A O 1
ATOM 1122 N N . SER A 1 141 ? 1.999 2.958 6.089 1.00 96.44 141 SER A N 1
ATOM 1123 C CA . SER A 1 141 ? 2.873 3.026 7.260 1.00 96.44 141 SER A CA 1
ATOM 1124 C C . SER A 1 141 ? 2.083 3.447 8.491 1.00 96.44 141 SER A C 1
ATOM 1126 O O . SER A 1 141 ? 2.244 2.853 9.556 1.00 96.44 141 SER A O 1
ATOM 1128 N N . ILE A 1 142 ? 1.182 4.417 8.330 1.00 97.62 142 ILE A N 1
ATOM 1129 C CA . ILE A 1 142 ? 0.305 4.892 9.402 1.00 97.62 142 ILE A CA 1
ATOM 1130 C C . ILE A 1 142 ? -0.630 3.770 9.862 1.00 97.62 142 ILE A C 1
ATOM 1132 O O . ILE A 1 142 ? -0.681 3.473 11.053 1.00 97.62 142 ILE A O 1
ATOM 1136 N N . LEU A 1 143 ? -1.305 3.089 8.929 1.00 97.31 143 LEU A N 1
ATOM 1137 C CA . LEU A 1 143 ? -2.144 1.922 9.215 1.00 97.31 143 LEU A CA 1
ATOM 1138 C C . LEU A 1 143 ? -1.345 0.820 9.923 1.00 97.31 143 LEU A C 1
ATOM 1140 O O . LEU A 1 143 ? -1.775 0.300 10.954 1.00 97.31 143 LEU A O 1
ATOM 1144 N N . SER A 1 144 ? -0.173 0.470 9.382 1.00 96.88 144 SER A N 1
ATOM 1145 C CA . SER A 1 144 ? 0.650 -0.609 9.930 1.00 96.88 144 SER A CA 1
ATOM 1146 C C . SER A 1 144 ? 1.139 -0.293 11.337 1.00 96.88 144 SER A C 1
ATOM 1148 O O . SER A 1 144 ? 1.109 -1.163 12.197 1.00 96.88 144 SER A O 1
ATOM 1150 N N . LYS A 1 145 ? 1.574 0.940 11.594 1.00 97.31 145 LYS A N 1
ATOM 1151 C CA . LYS A 1 145 ? 2.123 1.329 12.891 1.00 97.31 145 LYS A CA 1
ATOM 1152 C C . LYS A 1 145 ? 1.028 1.574 13.924 1.00 97.31 145 LYS A C 1
ATOM 1154 O O . LYS A 1 145 ? 1.086 1.022 15.018 1.00 97.31 145 LYS A O 1
ATOM 1159 N N . ASN A 1 146 ? 0.044 2.406 13.590 1.00 97.75 146 ASN A N 1
ATOM 1160 C CA . ASN A 1 146 ? -0.903 2.934 14.572 1.00 97.75 146 ASN A CA 1
ATOM 1161 C C . ASN A 1 146 ? -2.073 1.986 14.832 1.00 97.75 146 ASN A C 1
ATOM 1163 O O . ASN A 1 146 ? -2.674 2.073 15.895 1.00 97.75 146 ASN A O 1
ATOM 1167 N N . ILE A 1 147 ? -2.387 1.080 13.899 1.00 97.81 147 ILE A N 1
ATOM 1168 C CA . ILE A 1 147 ? -3.469 0.104 14.069 1.00 97.81 147 ILE A CA 1
ATOM 1169 C C . ILE A 1 147 ? -2.901 -1.308 14.195 1.00 97.81 147 ILE A C 1
ATOM 1171 O O . ILE A 1 147 ? -3.083 -1.941 15.234 1.00 97.81 147 ILE A O 1
ATOM 1175 N N . LEU A 1 148 ? -2.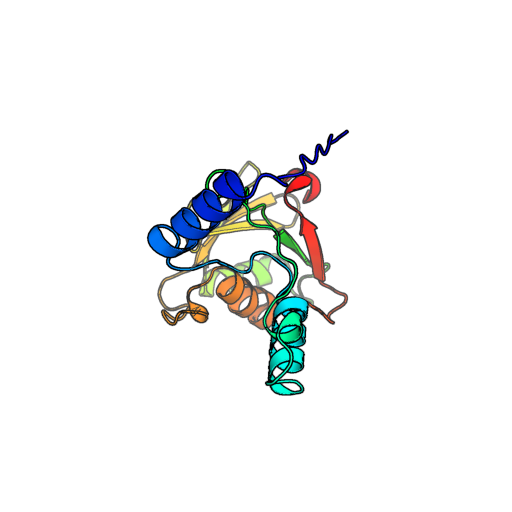201 -1.804 13.170 1.00 98.06 148 LEU A N 1
ATOM 1176 C CA . LEU A 1 148 ? -1.800 -3.215 13.129 1.00 98.06 148 LEU A CA 1
ATOM 1177 C C . LEU A 1 148 ? -0.799 -3.561 14.238 1.00 98.06 148 LEU A C 1
ATOM 1179 O O . LEU A 1 148 ? -1.062 -4.467 15.017 1.00 98.06 148 LEU A O 1
ATOM 1183 N N . ASP A 1 149 ? 0.294 -2.815 14.369 1.00 97.75 149 ASP A N 1
ATOM 1184 C CA . ASP A 1 149 ? 1.296 -3.042 15.413 1.00 97.75 149 ASP A CA 1
ATOM 1185 C C . ASP A 1 149 ? 0.789 -2.543 16.778 1.00 97.75 149 ASP A C 1
ATOM 1187 O O . ASP A 1 149 ? 0.505 -3.336 17.675 1.00 97.75 149 ASP A O 1
ATOM 1191 N N . LYS A 1 150 ? 0.557 -1.229 16.920 1.00 97.06 150 LYS A N 1
ATOM 1192 C CA . LYS A 1 150 ? 0.234 -0.594 18.212 1.00 97.06 150 LYS A CA 1
ATOM 1193 C C . LYS A 1 150 ? -1.017 -1.159 18.900 1.00 97.06 150 LYS A C 1
ATOM 1195 O O . LYS A 1 150 ? -1.032 -1.239 20.130 1.00 97.06 150 LYS A O 1
ATOM 1200 N N . LEU A 1 151 ? -2.077 -1.495 18.156 1.00 97.69 151 LEU A N 1
ATOM 1201 C CA . LEU A 1 151 ? -3.350 -1.946 18.744 1.00 97.69 151 LEU A CA 1
ATOM 1202 C C . LEU A 1 151 ? -3.544 -3.458 18.647 1.00 97.69 151 LEU A C 1
ATOM 1204 O O . LEU A 1 151 ? -4.040 -4.060 19.601 1.00 97.69 151 LEU A O 1
ATOM 1208 N N . LEU A 1 152 ? -3.165 -4.064 17.521 1.00 97.94 152 LEU A N 1
ATOM 1209 C CA . LEU A 1 152 ? -3.458 -5.469 17.223 1.00 97.94 152 LEU A CA 1
ATOM 1210 C C . LEU A 1 152 ? -2.245 -6.402 17.404 1.00 97.94 152 LEU A C 1
ATOM 1212 O O . LEU A 1 152 ? -2.407 -7.623 17.349 1.00 97.94 152 LEU A O 1
ATOM 1216 N N . ASP A 1 153 ? -1.058 -5.853 17.685 1.00 97.75 153 ASP A N 1
ATOM 1217 C CA . ASP A 1 153 ? 0.214 -6.582 17.828 1.00 97.75 153 ASP A CA 1
ATOM 1218 C C . ASP A 1 153 ? 0.561 -7.432 16.588 1.00 97.75 153 ASP A C 1
ATOM 1220 O O . ASP A 1 153 ? 1.066 -8.547 16.683 1.00 97.75 153 ASP A O 1
ATOM 1224 N N . ILE A 1 154 ? 0.243 -6.919 15.396 1.00 97.81 154 ILE A N 1
ATOM 1225 C CA . ILE A 1 154 ? 0.574 -7.506 14.091 1.00 97.81 154 ILE A CA 1
ATOM 1226 C C . ILE A 1 154 ? 1.787 -6.762 13.531 1.00 97.81 154 ILE A C 1
ATOM 1228 O O . ILE A 1 154 ? 1.664 -5.747 12.844 1.00 97.81 154 ILE A O 1
ATOM 1232 N N . LYS A 1 155 ? 2.978 -7.280 13.839 1.00 94.44 155 LYS A N 1
ATOM 1233 C CA . LYS A 1 155 ? 4.261 -6.651 13.473 1.00 94.44 155 LYS A CA 1
ATOM 1234 C C . LYS A 1 155 ? 4.673 -6.935 12.037 1.00 94.44 155 LYS A C 1
ATOM 1236 O O . LYS A 1 155 ? 5.111 -6.039 11.323 1.00 94.44 155 LYS A O 1
ATOM 1241 N N . ASP A 1 156 ? 4.529 -8.189 11.619 1.00 93.75 156 ASP A N 1
ATOM 1242 C CA . ASP A 1 156 ? 4.824 -8.621 10.258 1.00 93.75 156 ASP A CA 1
ATOM 1243 C C . ASP A 1 156 ? 3.581 -9.237 9.620 1.00 93.75 156 ASP A C 1
ATOM 1245 O O . ASP A 1 156 ? 3.180 -10.369 9.901 1.00 93.75 156 ASP A O 1
ATOM 1249 N N . GLN A 1 157 ? 2.992 -8.472 8.706 1.00 92.56 157 GLN A N 1
ATOM 1250 C CA . GLN A 1 157 ? 1.780 -8.854 7.991 1.00 92.56 157 GLN A CA 1
ATOM 1251 C C . GLN A 1 157 ? 1.994 -10.056 7.052 1.00 92.56 157 GLN A C 1
ATOM 1253 O O . GLN A 1 157 ? 1.026 -10.639 6.577 1.00 92.56 157 GLN A O 1
ATOM 1258 N N . ARG A 1 158 ? 3.247 -10.425 6.749 1.00 90.31 158 ARG A N 1
ATOM 1259 C CA . ARG A 1 158 ? 3.573 -11.562 5.873 1.00 90.31 158 ARG A CA 1
ATOM 1260 C C . ARG A 1 158 ? 3.546 -12.898 6.607 1.00 90.31 158 ARG A C 1
ATOM 1262 O O . ARG A 1 158 ? 3.476 -13.938 5.955 1.00 90.31 158 ARG A O 1
ATOM 1269 N N . THR A 1 159 ? 3.679 -12.879 7.931 1.00 92.94 159 THR A N 1
ATOM 1270 C CA . THR A 1 159 ? 3.846 -14.085 8.751 1.00 92.94 159 THR A CA 1
ATOM 1271 C C . THR A 1 159 ? 2.749 -14.256 9.799 1.00 92.94 159 THR A C 1
ATOM 1273 O O . THR A 1 159 ? 2.487 -15.391 10.209 1.00 92.94 159 THR A O 1
ATOM 1276 N N . ASP A 1 160 ? 2.067 -13.180 10.203 1.00 96.44 160 ASP A N 1
ATOM 1277 C CA . ASP A 1 160 ? 0.941 -13.263 11.135 1.00 96.44 160 ASP A CA 1
ATOM 1278 C C . ASP A 1 160 ? -0.292 -13.900 10.466 1.00 96.44 160 ASP A C 1
ATOM 1280 O O . ASP A 1 160 ? -0.760 -13.474 9.415 1.00 96.44 160 ASP A O 1
ATOM 1284 N N . LYS A 1 161 ? -0.846 -14.942 11.093 1.00 95.94 161 LYS A N 1
ATOM 1285 C CA . LYS A 1 161 ? -1.997 -15.702 10.573 1.00 95.94 161 LYS A CA 1
ATOM 1286 C C . LYS A 1 161 ? -3.346 -15.026 10.835 1.00 95.94 161 LYS A C 1
ATOM 1288 O O . LYS A 1 161 ? -4.376 -15.554 10.398 1.00 95.94 161 LYS A O 1
ATOM 1293 N N . ARG A 1 162 ? -3.371 -13.932 11.601 1.00 97.19 162 ARG A N 1
ATOM 1294 C CA . ARG A 1 162 ? -4.582 -13.170 11.937 1.00 97.19 162 ARG A CA 1
ATOM 1295 C C . ARG A 1 162 ? -4.942 -12.134 10.886 1.00 97.19 162 ARG A C 1
ATOM 1297 O O . ARG A 1 162 ? -6.054 -11.625 10.943 1.00 97.19 162 ARG A O 1
ATOM 1304 N N . ILE A 1 163 ? -4.047 -11.846 9.945 1.00 97.19 163 ILE A N 1
ATOM 1305 C CA . ILE A 1 163 ? -4.287 -10.901 8.860 1.00 97.19 163 ILE A CA 1
ATOM 1306 C C . ILE A 1 163 ? -4.419 -11.628 7.524 1.00 97.19 163 ILE A C 1
ATOM 1308 O O . ILE A 1 163 ? -3.733 -12.613 7.260 1.00 97.19 163 ILE A O 1
ATOM 1312 N N . ASP A 1 164 ? -5.327 -11.132 6.699 1.00 94.81 164 ASP A N 1
ATOM 1313 C CA . ASP A 1 164 ? -5.506 -11.531 5.311 1.00 94.81 164 ASP A CA 1
ATOM 1314 C C . ASP A 1 164 ? -5.765 -10.286 4.451 1.00 94.81 164 ASP A C 1
ATOM 1316 O O . ASP A 1 164 ? -5.900 -9.166 4.963 1.00 94.81 164 ASP A O 1
ATOM 1320 N N . 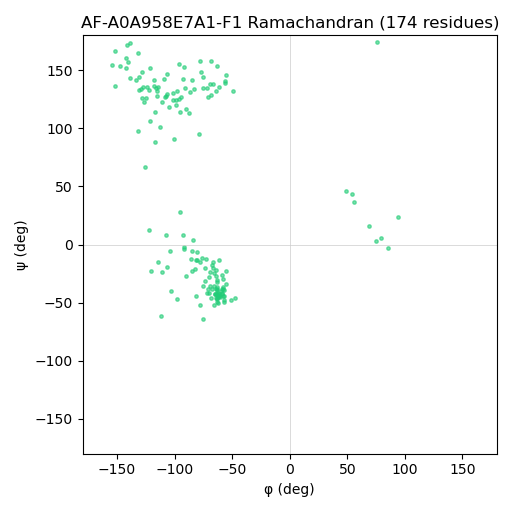PHE A 1 165 ? -5.818 -10.471 3.135 1.00 93.38 165 PHE A N 1
ATOM 1321 C CA . PHE A 1 165 ? -5.895 -9.378 2.183 1.00 93.38 165 PHE A CA 1
ATOM 1322 C C . PHE A 1 165 ? -6.996 -9.576 1.154 1.00 93.38 165 PHE A C 1
ATOM 1324 O O . PHE A 1 165 ? -7.095 -10.608 0.491 1.00 93.38 165 PHE A O 1
ATOM 1331 N N . VAL A 1 166 ? -7.777 -8.518 0.953 1.00 92.88 166 VAL A N 1
ATOM 1332 C CA . VAL A 1 166 ? -8.822 -8.470 -0.068 1.00 92.88 166 VAL A CA 1
ATOM 1333 C C . VAL A 1 166 ? -8.473 -7.386 -1.076 1.00 92.88 166 VAL A C 1
ATOM 1335 O O . VAL A 1 166 ? -8.460 -6.192 -0.766 1.00 92.88 166 VAL A O 1
ATOM 1338 N N . GLY A 1 167 ? -8.188 -7.810 -2.307 1.00 90.31 167 GLY A N 1
ATOM 1339 C CA . GLY A 1 167 ? -7.937 -6.899 -3.418 1.00 90.31 167 GLY A CA 1
ATOM 1340 C C . GLY A 1 167 ? -9.193 -6.120 -3.807 1.00 90.31 167 GLY A C 1
ATOM 1341 O O . GLY A 1 167 ? -10.279 -6.686 -3.927 1.00 90.31 167 GLY A O 1
ATOM 1342 N N . GLY A 1 168 ? -9.029 -4.825 -4.073 1.00 86.19 16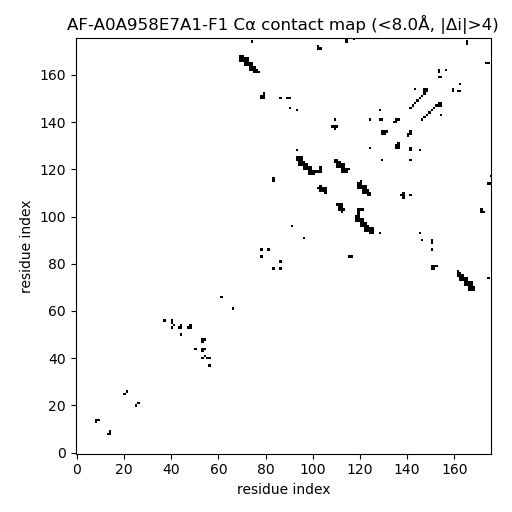8 GLY A N 1
ATOM 1343 C CA . GLY A 1 168 ? -10.105 -3.882 -4.378 1.00 86.19 168 GLY A CA 1
ATOM 1344 C C . GLY A 1 168 ? -10.916 -4.218 -5.630 1.00 86.19 168 GLY A C 1
ATOM 1345 O O . GLY A 1 168 ? -12.011 -3.693 -5.796 1.00 86.19 168 GLY A O 1
ATOM 1346 N N . ILE A 1 169 ? -10.443 -5.146 -6.471 1.00 85.88 169 ILE A N 1
ATOM 1347 C CA . ILE A 1 169 ? -11.205 -5.678 -7.611 1.00 85.88 169 ILE A CA 1
ATOM 1348 C C . ILE A 1 169 ? -12.534 -6.328 -7.194 1.00 85.88 169 ILE A C 1
ATOM 1350 O O . ILE A 1 169 ? -13.468 -6.360 -7.988 1.00 85.88 169 ILE A O 1
ATOM 1354 N N . ARG A 1 170 ? -12.635 -6.825 -5.952 1.00 84.75 170 ARG A N 1
ATOM 1355 C CA . ARG A 1 170 ? -13.876 -7.398 -5.403 1.00 84.75 170 ARG A CA 1
ATOM 1356 C C . ARG A 1 170 ? -14.862 -6.337 -4.898 1.00 84.75 170 ARG A C 1
ATOM 1358 O O . ARG A 1 170 ? -16.032 -6.636 -4.696 1.00 84.75 170 ARG A O 1
ATOM 1365 N N . GLY A 1 171 ? -14.409 -5.091 -4.745 1.00 85.38 171 GLY A N 1
ATOM 1366 C CA . GLY A 1 171 ? -15.190 -4.001 -4.167 1.00 85.38 171 GLY A CA 1
ATOM 1367 C C . GLY A 1 171 ? -15.310 -4.077 -2.640 1.00 85.38 171 GLY A C 1
ATOM 1368 O O . GLY A 1 171 ? -14.868 -5.031 -2.006 1.00 85.38 171 GLY A O 1
ATOM 1369 N N . LEU A 1 172 ? -15.908 -3.040 -2.044 1.00 84.81 172 LEU A N 1
ATOM 1370 C CA . LEU A 1 172 ? -16.050 -2.926 -0.584 1.00 84.81 172 LEU A CA 1
ATOM 1371 C C . LEU A 1 172 ? -17.110 -3.866 0.007 1.00 84.81 172 LEU A C 1
ATOM 1373 O O . LEU A 1 172 ? -17.044 -4.148 1.194 1.00 84.81 172 LEU A O 1
ATOM 1377 N N . GLY A 1 173 ? -18.057 -4.361 -0.796 1.00 82.12 173 GLY A N 1
ATOM 1378 C CA . GLY A 1 173 ? -19.079 -5.304 -0.320 1.00 82.12 173 GLY A CA 1
ATOM 1379 C C . GLY A 1 173 ? -18.517 -6.671 0.084 1.00 82.12 173 GLY A C 1
ATOM 1380 O O . GLY A 1 173 ? -19.145 -7.374 0.855 1.00 82.12 173 GLY A O 1
ATOM 1381 N N . GLU A 1 174 ? -17.319 -7.028 -0.387 1.00 86.75 174 GLU A N 1
ATOM 1382 C CA . GLU A 1 174 ? -16.602 -8.238 0.050 1.00 86.75 174 GLU A CA 1
ATOM 1383 C C . GLU A 1 174 ? -16.033 -8.102 1.478 1.00 86.75 174 GLU A C 1
ATOM 1385 O O . GLU A 1 174 ? -15.566 -9.076 2.059 1.00 86.75 174 GLU A O 1
ATOM 1390 N N . LEU A 1 175 ? -16.011 -6.884 2.030 1.00 84.56 175 LEU A N 1
ATOM 1391 C CA . LEU A 1 175 ? -15.508 -6.606 3.379 1.00 84.56 175 LEU A CA 1
ATOM 1392 C C . LEU A 1 175 ? -16.609 -6.663 4.449 1.00 84.56 175 LEU A C 1
ATOM 1394 O O . LEU A 1 175 ? -16.294 -6.471 5.623 1.00 84.56 175 LEU A O 1
ATOM 1398 N N . GLU A 1 176 ? -17.863 -6.874 4.038 1.00 83.62 176 GLU A N 1
ATOM 1399 C CA . GLU A 1 176 ? -19.041 -6.997 4.907 1.00 83.62 176 GLU A CA 1
ATOM 1400 C C . GLU A 1 176 ? -19.346 -8.454 5.279 1.00 83.62 176 GLU A C 1
ATOM 1402 O O . GLU A 1 176 ? -19.133 -9.356 4.435 1.00 83.62 176 GLU A O 1
#

Radius of gyration: 22.31 Å; Cα contacts (8 Å, |Δi|>4): 169; chains: 1; bounding box: 56×31×63 Å

pLDDT: mean 93.72, std 4.27, range [73.12, 98.38]

Solvent-accessible surface area (backbone atoms only — not comparable to full-atom values): 11149 Å² total; per-residue (Å²): 135,89,85,84,85,84,79,88,86,86,52,65,74,58,53,53,52,52,53,50,48,44,70,75,71,47,92,74,84,80,82,86,73,55,67,70,56,55,53,49,45,54,54,48,22,69,76,37,73,88,40,73,74,38,77,57,75,95,82,86,89,74,63,72,92,80,59,81,88,69,54,77,43,81,45,66,79,67,54,66,88,49,52,72,69,58,47,51,60,58,47,53,78,43,27,49,79,44,84,36,100,52,88,52,76,58,88,55,89,55,41,40,48,45,75,56,96,94,40,27,28,41,34,34,60,41,89,83,68,54,45,88,50,94,60,41,58,36,58,66,43,39,46,42,48,67,42,32,28,72,60,44,68,44,80,49,76,91,74,44,85,53,50,49,77,47,58,37,88,68,44,73,74,71,74,106

Sequence (176 aa):
GVQHTIWVVDVDETIEKITGLFNDKVPCTYIADGHHRAAAAAKVSEIFPESEDAKYFLTTIFPASELSILDYNRVVKDLNGLSSEKFFSRLQDDFFITLSNKPVKPAQLHEFGMYLDGKWYFLTSRKGTFTEDPIGVLDVSILSKNILDKLLDIKDQRTDKRIDFVGGIRGLGELE

Secondary structure (DSSP, 8-state):
-PPP-------HHHHHHHHHHHHHH-S----SS-HHHHHHHHHHHHH-TT-SGGG--------GGG-----EEEEES--TT--HHHHHHHHHHHEEEEEESS-----STTEEEEEETTEEEEEEEPTTSS--STTTTSHHHHHIIIIIITTT----TTT-TTEEEEEGGG-GGGG-

Mean predicted aligned error: 5.99 Å

Nearest PDB structures (foldseek):
  8ba1-assembly1_A  TM=3.667E-01  e=2.088E+00  Encephalitozoon cuniculi